Protein AF-A0A7K4FWN2-F1 (afdb_monomer)

Secondary structure (DSSP, 8-state):
-EEEETTEEEEEEEEEEETTEEEEEEEPPPTTT-BTBTT-HHHHHHHTTT------SEEEEETTEEEEEETTEEEE--HHHHHHHHHHIIIIIIS---TT--THHHHHHHHHHHHHHHTSPPPHHHHHH-

Mean predicted aligned error: 6.3 Å

Foldseek 3Di:
DWDDDPPDTWDFPDWDDDPNAIATETEDDALDPDDPPVVRPVNCLVQVQPAQDDQQWAFDDDPNDTFTDDDRYTYDYDPVVVLLVVLSCCVCPVVPDDPRDGSNVVLVVVQVVVCVVVVHHDDPVRSSVD

Radius of gyration: 15.83 Å; Cα contacts (8 Å, |Δi|>4): 165; chains: 1; bounding box: 44×30×41 Å

Solvent-accessible surface area (backbone atoms only — not comparable to full-atom values): 7746 Å² total; per-residue (Å²): 98,77,46,76,58,90,95,40,79,29,41,48,79,48,75,48,74,56,96,92,38,73,28,37,31,24,54,45,75,49,43,85,79,34,94,82,52,92,76,12,52,73,57,42,66,78,29,27,90,74,37,64,77,77,80,82,57,49,71,42,79,54,97,88,40,74,40,50,27,50,96,53,34,34,57,44,59,51,72,67,52,47,50,52,53,50,47,48,39,48,50,49,64,69,64,54,58,63,91,85,59,32,45,42,57,55,52,51,52,52,52,53,49,50,24,59,77,68,74,44,84,71,55,73,69,56,64,71,71,109

pLDDT: mean 83.54, std 10.12, range [48.47, 94.88]

Sequence (130 aa):
MKEKVGNLELEIEAIIEIDGKEYKVVSVPGADDFKGFPPSWDFVKSKMLSWRPFFRGKMIDFNGQLIPALDDFLFNMDEEMYNLILDIYYTFKVNKPNIETNISVVITDQINEMERKMGRVFNEEEKTSY

Structure (mmCIF, N/CA/C/O backbone):
data_AF-A0A7K4FWN2-F1
#
_entry.id   AF-A0A7K4FWN2-F1
#
loop_
_atom_site.group_PDB
_atom_site.id
_atom_site.type_symbol
_atom_site.label_atom_id
_atom_site.label_alt_id
_atom_site.label_comp_id
_atom_site.label_asym_id
_atom_site.label_entity_id
_atom_site.label_seq_id
_atom_site.pdbx_PDB_ins_code
_atom_site.Cartn_x
_atom_site.Cartn_y
_atom_site.Cartn_z
_atom_site.occupancy
_atom_site.B_iso_or_equiv
_atom_site.auth_seq_id
_atom_site.auth_comp_id
_atom_site.auth_asym_id
_atom_site.auth_atom_id
_atom_site.pdbx_PDB_model_num
ATOM 1 N N . MET A 1 1 ? 0.682 9.472 22.067 1.00 81.94 1 MET A N 1
ATOM 2 C CA . MET A 1 1 ? 0.246 8.249 22.809 1.00 81.94 1 MET A CA 1
ATOM 3 C C . MET A 1 1 ? 0.622 7.058 21.943 1.00 81.94 1 MET A C 1
ATOM 5 O O . MET A 1 1 ? 0.412 7.177 20.749 1.00 81.94 1 MET A O 1
ATOM 9 N N . LYS A 1 2 ? 1.211 5.968 22.457 1.00 83.62 2 LYS A N 1
ATOM 10 C CA . LYS A 1 2 ? 1.631 4.832 21.609 1.00 83.62 2 LYS A CA 1
ATOM 11 C C . LYS A 1 2 ? 0.737 3.612 21.812 1.00 83.62 2 LYS A C 1
ATOM 13 O O . LYS A 1 2 ? 0.392 3.308 22.951 1.00 83.62 2 LYS A O 1
ATOM 18 N N . GLU A 1 3 ? 0.393 2.922 20.730 1.00 84.06 3 GLU A N 1
ATOM 19 C CA . GLU A 1 3 ? -0.385 1.681 20.754 1.00 84.06 3 GLU A CA 1
ATOM 20 C C . GLU A 1 3 ? 0.248 0.584 19.905 1.00 84.06 3 GLU A C 1
ATOM 22 O O . GLU A 1 3 ? 0.953 0.838 18.927 1.00 84.06 3 GLU A O 1
ATOM 27 N N . LYS A 1 4 ? -0.012 -0.664 20.303 1.00 83.56 4 LYS A N 1
ATOM 28 C CA . LYS A 1 4 ? 0.524 -1.832 19.618 1.00 83.56 4 LYS A CA 1
ATOM 29 C C . LYS A 1 4 ? -0.370 -2.220 18.441 1.00 83.56 4 LYS A C 1
ATOM 31 O O . LYS A 1 4 ? -1.480 -2.704 18.648 1.00 83.56 4 LYS A O 1
ATOM 36 N N . VAL A 1 5 ? 0.144 -2.085 17.222 1.00 78.75 5 VAL A N 1
ATOM 37 C CA . VAL A 1 5 ? -0.521 -2.505 15.981 1.00 78.75 5 VAL A CA 1
ATOM 38 C C . VAL A 1 5 ? 0.240 -3.692 15.393 1.00 78.75 5 VAL A C 1
ATOM 40 O O . VAL A 1 5 ? 1.320 -3.557 14.816 1.00 78.75 5 VAL A O 1
ATOM 43 N N . GLY A 1 6 ? -0.296 -4.900 15.588 1.00 76.06 6 GLY A N 1
ATOM 44 C CA . GLY A 1 6 ? 0.400 -6.138 15.235 1.00 76.06 6 GLY A CA 1
ATOM 45 C C . GLY A 1 6 ? 1.698 -6.307 16.034 1.00 76.06 6 GLY A C 1
ATOM 46 O O . GLY A 1 6 ? 1.660 -6.522 17.245 1.00 76.06 6 GLY A O 1
ATOM 47 N N . ASN A 1 7 ? 2.842 -6.213 15.350 1.00 73.19 7 ASN A N 1
ATOM 48 C CA . ASN A 1 7 ? 4.176 -6.300 15.959 1.00 73.19 7 ASN A CA 1
ATOM 49 C C . ASN A 1 7 ? 4.830 -4.930 16.203 1.00 73.19 7 ASN A C 1
ATOM 51 O O . ASN A 1 7 ? 5.975 -4.888 16.646 1.00 73.19 7 ASN A O 1
ATO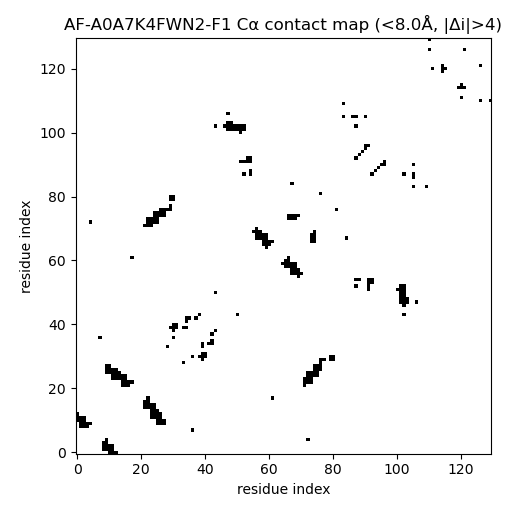M 55 N N . LEU A 1 8 ? 4.132 -3.832 15.913 1.00 74.88 8 LEU A N 1
ATOM 56 C CA . LEU A 1 8 ? 4.675 -2.478 16.002 1.00 74.88 8 LEU A CA 1
ATOM 57 C C . LEU A 1 8 ? 4.097 -1.722 17.186 1.00 74.88 8 LEU A C 1
ATOM 59 O O . LEU A 1 8 ? 2.936 -1.922 17.528 1.00 74.88 8 LEU A O 1
ATOM 63 N N . GLU A 1 9 ? 4.877 -0.799 17.739 1.00 84.88 9 GLU A N 1
ATOM 64 C CA . GLU A 1 9 ? 4.377 0.273 18.600 1.00 84.88 9 GLU A CA 1
ATOM 65 C C . GLU A 1 9 ? 4.339 1.570 17.794 1.00 84.88 9 GLU A C 1
ATOM 67 O O . GLU A 1 9 ? 5.387 2.117 17.449 1.00 84.88 9 GLU A O 1
ATOM 72 N N . LEU A 1 10 ? 3.135 2.048 17.486 1.00 87.38 10 LEU A N 1
ATOM 73 C CA . LEU A 1 10 ? 2.916 3.230 16.657 1.00 87.38 10 LEU A CA 1
ATOM 74 C C . LEU A 1 10 ? 2.349 4.377 17.484 1.00 87.38 10 LEU A C 1
ATOM 76 O O . LEU A 1 10 ? 1.611 4.164 18.448 1.00 87.38 10 LEU A O 1
ATOM 80 N N . GLU A 1 11 ? 2.698 5.600 17.106 1.00 89.44 11 GLU A N 1
ATOM 81 C CA . GLU A 1 11 ? 2.162 6.799 17.736 1.00 89.44 11 GLU A CA 1
ATOM 82 C C . GLU A 1 11 ? 0.795 7.154 17.153 1.00 89.44 11 GLU A C 1
ATOM 84 O O . GLU A 1 11 ? 0.640 7.268 15.943 1.00 89.44 11 GLU A O 1
ATOM 89 N N . ILE A 1 12 ? -0.191 7.329 18.034 1.00 92.44 12 ILE A N 1
ATOM 90 C CA . ILE A 1 12 ? -1.505 7.872 17.705 1.00 92.44 12 ILE A CA 1
ATOM 91 C C . ILE A 1 12 ? -1.372 9.382 17.574 1.00 92.44 12 ILE A C 1
ATOM 93 O O . ILE A 1 12 ? -1.049 10.068 18.550 1.00 92.44 12 ILE A O 1
ATOM 97 N N . GLU A 1 13 ? -1.679 9.872 16.383 1.00 93.19 13 GLU A N 1
ATOM 98 C CA . GLU A 1 13 ? -1.673 11.292 16.041 1.00 93.19 13 GLU A CA 1
ATOM 99 C C . GLU A 1 13 ? -3.063 11.912 16.204 1.00 93.19 13 GLU A C 1
ATOM 101 O O . GLU A 1 13 ? -3.187 13.057 16.636 1.00 93.19 13 GLU A O 1
ATOM 106 N N . ALA A 1 14 ? -4.119 11.154 15.895 1.00 93.00 14 ALA A N 1
ATOM 107 C CA . ALA A 1 14 ? -5.498 11.621 15.980 1.00 93.00 14 ALA A CA 1
ATOM 108 C C . ALA A 1 14 ? -6.493 10.464 16.155 1.00 93.00 14 ALA A C 1
ATOM 110 O O . ALA A 1 14 ? -6.168 9.296 15.945 1.00 93.00 14 ALA A O 1
ATOM 111 N N . ILE A 1 15 ? -7.732 10.807 16.507 1.00 94.31 15 ILE A N 1
ATOM 112 C CA . ILE A 1 15 ? -8.890 9.910 16.448 1.00 94.31 15 ILE A CA 1
ATOM 113 C C . ILE A 1 15 ? -9.914 10.579 15.541 1.00 94.31 15 ILE A C 1
ATOM 115 O O . ILE A 1 15 ? -10.233 11.752 15.744 1.00 94.31 15 ILE A O 1
ATOM 119 N N . ILE A 1 16 ? -10.392 9.858 14.531 1.00 93.50 16 ILE A N 1
ATOM 120 C CA . ILE A 1 16 ? -11.372 10.363 13.568 1.00 93.50 16 ILE A CA 1
ATOM 121 C C . ILE A 1 16 ? -12.547 9.399 13.443 1.00 93.50 16 ILE A C 1
ATOM 123 O O . ILE A 1 16 ? -12.379 8.190 13.571 1.00 93.50 16 ILE A O 1
ATOM 127 N N . GLU A 1 17 ? -13.735 9.929 13.176 1.00 92.50 17 GLU A N 1
ATOM 128 C CA . GLU A 1 17 ? -14.932 9.128 12.926 1.00 92.50 17 GLU A CA 1
ATOM 129 C C . GLU A 1 17 ? -15.193 9.045 11.419 1.00 92.50 17 GLU A C 1
ATOM 131 O O . GLU A 1 17 ? -15.257 10.068 10.735 1.00 92.50 17 GLU A O 1
ATOM 136 N N . ILE A 1 18 ? -15.340 7.824 10.901 1.00 90.31 18 ILE A N 1
ATOM 137 C CA . ILE A 1 18 ? -15.721 7.549 9.511 1.00 90.31 18 ILE A CA 1
ATOM 138 C C . ILE A 1 18 ? -16.899 6.575 9.542 1.00 90.31 18 ILE A C 1
ATOM 140 O O . ILE A 1 18 ? -16.788 5.490 10.116 1.00 90.31 18 ILE A O 1
ATOM 144 N N . ASP A 1 19 ? -18.025 6.964 8.942 1.00 87.94 19 ASP A N 1
ATOM 145 C CA . ASP A 1 19 ? -19.264 6.172 8.876 1.00 87.94 19 ASP A CA 1
ATOM 146 C C . ASP A 1 19 ? -19.760 5.662 10.245 1.00 87.94 19 ASP A C 1
ATOM 148 O O . ASP A 1 19 ? -20.187 4.514 10.386 1.00 87.94 19 ASP A O 1
ATOM 152 N N . GLY A 1 20 ? -19.682 6.501 11.285 1.00 89.50 20 GLY A N 1
ATOM 153 C CA . GLY A 1 20 ? -20.117 6.144 12.642 1.00 89.50 20 GLY A CA 1
ATOM 154 C C . GLY A 1 20 ? -19.168 5.201 13.387 1.00 89.50 20 GLY A C 1
ATOM 155 O O . GLY A 1 20 ? -19.528 4.679 14.444 1.00 89.50 20 GLY A O 1
ATOM 156 N N . LYS A 1 21 ? -17.970 4.951 12.846 1.00 92.50 21 LYS A N 1
ATOM 157 C CA . LYS A 1 21 ? -16.918 4.162 13.487 1.00 92.50 21 LYS A CA 1
ATOM 158 C C . LYS A 1 21 ? -15.694 5.030 13.769 1.00 92.50 21 LYS A C 1
ATOM 160 O O . LYS A 1 21 ? -15.177 5.69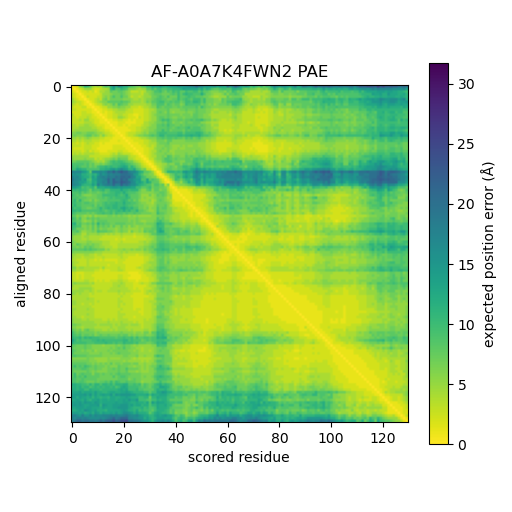5 12.875 1.00 92.50 21 LYS A O 1
ATOM 165 N N . GLU A 1 22 ? -15.207 4.973 15.003 1.00 94.38 22 GLU A N 1
ATOM 166 C CA . GLU A 1 22 ? -13.963 5.628 15.400 1.00 94.38 22 GLU A CA 1
ATOM 167 C C . GLU A 1 22 ? -12.742 4.860 14.881 1.00 94.38 22 GLU A C 1
ATOM 169 O O . GLU A 1 22 ? -12.664 3.631 14.972 1.00 94.38 22 GLU A O 1
ATOM 174 N N . TYR A 1 23 ? -11.773 5.609 14.368 1.00 94.69 23 TYR A N 1
ATOM 175 C CA . TYR A 1 23 ? -10.477 5.123 13.928 1.00 94.69 23 TYR A CA 1
ATOM 176 C C . TYR A 1 23 ? -9.360 5.930 14.577 1.00 94.69 2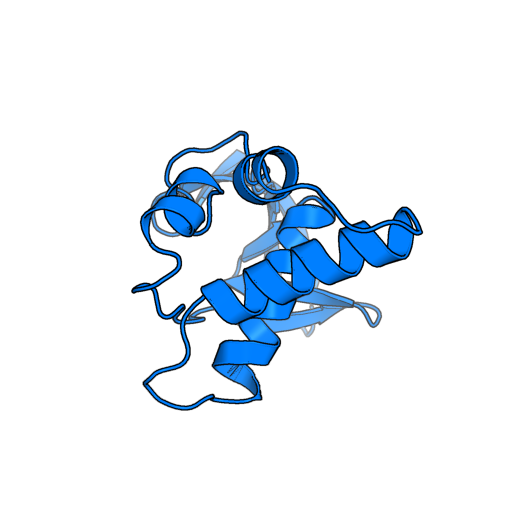3 TYR A C 1
ATOM 178 O O . TYR A 1 23 ? -9.417 7.158 14.654 1.00 94.69 23 TYR A O 1
ATOM 186 N N . LYS A 1 24 ? -8.301 5.239 14.992 1.00 94.88 24 LYS A N 1
ATOM 187 C CA . LYS A 1 24 ? -7.070 5.857 15.485 1.00 94.88 24 LYS A CA 1
ATOM 188 C C . LYS A 1 24 ? -6.114 6.047 14.317 1.00 94.88 24 LYS A C 1
ATOM 190 O O . LYS A 1 24 ? -5.690 5.071 13.699 1.00 94.88 24 LYS A O 1
ATOM 195 N N . VAL A 1 25 ? -5.774 7.293 14.017 1.00 93.31 25 VAL A N 1
ATOM 196 C CA . VAL A 1 25 ? -4.755 7.625 13.021 1.00 93.31 25 VAL A CA 1
ATOM 197 C C . VAL A 1 25 ? -3.395 7.419 13.663 1.00 93.31 25 VAL A C 1
ATOM 199 O O . VAL A 1 25 ? -3.093 8.039 14.687 1.00 93.31 25 VAL A O 1
ATOM 202 N N . VAL A 1 26 ? -2.600 6.526 13.084 1.00 91.50 26 VAL A N 1
ATOM 203 C CA . VAL A 1 26 ? -1.268 6.187 13.577 1.00 91.50 26 VAL A CA 1
ATOM 204 C C . VAL A 1 26 ? -0.203 6.524 12.550 1.00 91.50 26 VAL A C 1
ATOM 206 O O . VAL A 1 26 ? -0.352 6.212 11.368 1.00 91.50 26 VAL A O 1
ATOM 209 N N . SER A 1 27 ? 0.877 7.132 13.031 1.00 88.00 27 SER A N 1
ATOM 210 C CA . SER A 1 27 ? 2.062 7.424 12.231 1.00 88.00 27 SER A CA 1
ATOM 211 C C . SER A 1 27 ? 2.812 6.130 11.956 1.00 88.00 27 SER A C 1
ATOM 213 O O . SER A 1 27 ? 3.258 5.452 12.890 1.00 88.00 27 SER A O 1
ATOM 215 N N . VAL A 1 28 ? 2.924 5.765 10.684 1.00 83.12 28 VAL A N 1
ATOM 216 C CA . VAL A 1 28 ? 3.721 4.633 10.226 1.00 83.12 28 VAL A CA 1
ATOM 217 C C . VAL A 1 28 ? 5.068 5.174 9.747 1.00 83.12 28 VAL A C 1
ATOM 219 O O . VAL A 1 28 ? 5.090 6.060 8.895 1.00 83.12 28 VAL A O 1
ATOM 222 N N . PRO A 1 29 ? 6.190 4.660 10.276 1.00 75.19 29 PRO A N 1
ATOM 223 C CA . PRO A 1 29 ? 7.512 5.039 9.795 1.00 75.19 29 PRO A CA 1
ATOM 224 C C . PRO A 1 29 ? 7.687 4.737 8.301 1.00 75.19 29 PRO A C 1
ATOM 226 O O . PRO A 1 29 ? 7.110 3.771 7.790 1.00 75.19 29 PRO A O 1
ATOM 229 N N . GLY A 1 30 ? 8.536 5.517 7.632 1.00 70.00 30 GLY A N 1
ATOM 230 C CA . GLY A 1 30 ? 8.907 5.275 6.240 1.00 70.00 30 GLY A CA 1
ATOM 231 C C . GLY A 1 30 ? 9.605 3.926 6.038 1.00 70.00 30 GLY A C 1
ATOM 232 O O . GLY A 1 30 ? 10.072 3.282 6.98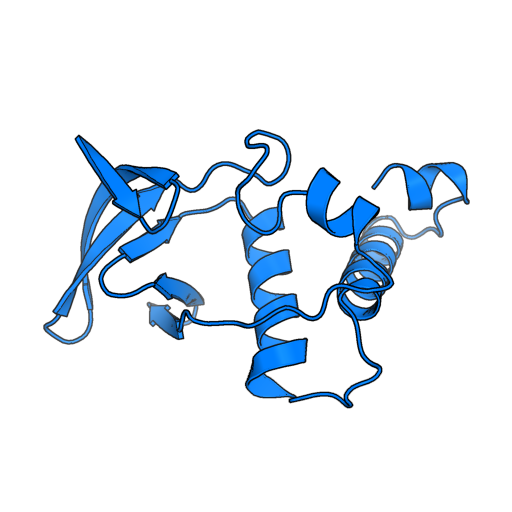7 1.00 70.00 30 G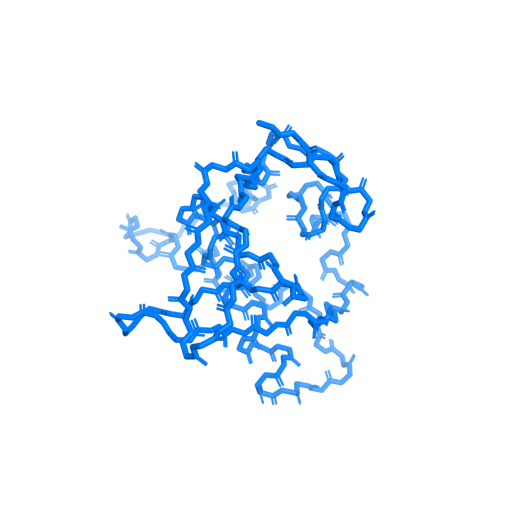LY A O 1
ATOM 233 N N . ALA A 1 31 ? 9.689 3.490 4.780 1.00 64.94 31 ALA A N 1
ATOM 234 C CA . ALA A 1 31 ? 10.250 2.184 4.410 1.00 64.94 31 ALA A CA 1
ATOM 235 C C . ALA A 1 31 ? 11.727 2.016 4.815 1.00 64.94 31 ALA A C 1
ATOM 237 O O . ALA A 1 31 ? 12.167 0.885 5.058 1.00 64.94 31 ALA A O 1
ATOM 238 N N . ASP A 1 32 ? 12.452 3.132 4.917 1.00 64.12 32 ASP A N 1
ATOM 239 C CA . ASP A 1 32 ? 13.873 3.201 5.266 1.00 64.12 32 ASP A CA 1
ATOM 240 C C . ASP A 1 32 ? 14.127 3.247 6.782 1.00 64.12 32 ASP A C 1
ATOM 242 O O . ASP A 1 32 ? 15.144 2.743 7.266 1.00 64.12 32 ASP A O 1
ATOM 246 N N . ASP A 1 33 ? 13.192 3.809 7.553 1.00 58.06 33 ASP A N 1
ATOM 247 C CA . ASP A 1 33 ? 13.401 4.131 8.969 1.00 58.06 33 ASP A CA 1
ATOM 248 C C . ASP A 1 33 ? 13.130 2.954 9.916 1.00 58.06 33 ASP A C 1
ATOM 250 O O . ASP A 1 33 ? 13.564 2.963 11.072 1.00 58.06 33 ASP A O 1
ATOM 254 N N . PHE A 1 34 ? 12.421 1.916 9.460 1.00 52.59 34 PHE A N 1
ATOM 255 C CA . PHE A 1 34 ? 11.994 0.814 10.327 1.00 52.59 34 PHE A CA 1
ATOM 256 C C . PHE A 1 34 ? 12.248 -0.569 9.727 1.00 52.59 34 PHE A C 1
ATOM 258 O O . PHE A 1 34 ? 11.478 -1.109 8.930 1.00 52.59 34 PHE A O 1
ATOM 265 N N . LYS A 1 35 ? 13.302 -1.224 10.222 1.00 49.12 35 LYS A N 1
ATOM 266 C CA . LYS A 1 35 ? 13.565 -2.644 9.958 1.00 49.12 35 LYS A CA 1
ATOM 267 C C . LYS A 1 35 ? 12.542 -3.505 10.700 1.00 49.12 35 LYS A C 1
ATOM 269 O O . LYS A 1 35 ? 12.567 -3.582 11.925 1.00 49.12 35 LYS A O 1
ATOM 274 N N . GLY A 1 36 ? 11.662 -4.181 9.961 1.00 48.47 36 GLY A N 1
ATOM 275 C CA . GLY A 1 36 ? 10.694 -5.134 10.522 1.00 48.47 36 GLY A CA 1
ATOM 276 C C . GLY A 1 36 ? 9.223 -4.734 10.400 1.00 48.47 36 GLY A C 1
ATOM 277 O O . GLY A 1 36 ? 8.361 -5.531 10.777 1.00 48.47 36 GLY A O 1
ATOM 278 N N . PHE A 1 37 ? 8.913 -3.566 9.829 1.00 52.62 37 PHE A N 1
ATOM 279 C CA . PHE A 1 37 ? 7.586 -3.340 9.260 1.00 52.62 37 PHE A CA 1
ATOM 280 C C . PHE A 1 37 ? 7.497 -4.095 7.931 1.00 52.62 37 PHE A C 1
ATOM 282 O O . PHE A 1 37 ? 8.413 -3.977 7.127 1.00 52.62 37 PHE A O 1
ATOM 289 N N . PRO A 1 38 ? 6.477 -4.918 7.666 1.00 56.88 38 PRO A N 1
ATOM 290 C CA . PRO A 1 38 ? 6.251 -5.425 6.326 1.00 56.88 38 PRO A CA 1
ATOM 291 C C . PRO A 1 38 ? 5.475 -4.377 5.507 1.00 56.88 38 PRO A C 1
ATOM 293 O O . PRO A 1 38 ? 4.344 -4.073 5.893 1.00 56.88 38 PRO A O 1
ATOM 296 N N . PRO A 1 39 ? 6.007 -3.892 4.369 1.00 61.38 39 PRO A N 1
ATOM 297 C CA . PRO A 1 39 ? 7.319 -4.171 3.778 1.00 61.38 39 PRO A CA 1
ATOM 298 C C . PRO A 1 39 ? 8.331 -3.024 3.950 1.00 61.38 3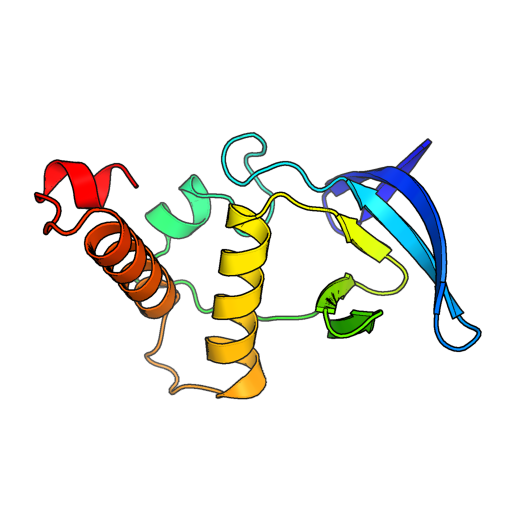9 PRO A C 1
ATOM 300 O O . PRO A 1 39 ? 8.226 -2.002 3.287 1.00 61.38 39 PRO A O 1
ATOM 303 N N . SER A 1 40 ? 9.369 -3.221 4.760 1.00 67.25 40 SER A N 1
ATOM 304 C CA . SER A 1 40 ? 10.578 -2.398 4.727 1.00 67.25 40 SER A CA 1
ATOM 305 C C . SER A 1 40 ? 11.381 -2.745 3.477 1.00 67.25 40 SER A C 1
ATOM 307 O O . SER A 1 40 ? 11.330 -3.896 3.018 1.00 67.25 40 SER A O 1
ATOM 309 N N . TRP A 1 41 ? 12.179 -1.809 2.954 1.00 70.38 41 TRP A N 1
ATOM 310 C CA . TRP A 1 41 ? 12.881 -2.046 1.687 1.00 70.38 41 TRP A CA 1
ATOM 311 C C . TRP A 1 41 ? 13.815 -3.261 1.744 1.00 70.38 41 TRP A C 1
ATOM 313 O O . TRP A 1 41 ? 13.762 -4.136 0.879 1.00 70.38 41 TRP A O 1
ATOM 323 N N . ASP A 1 42 ? 14.585 -3.391 2.827 1.00 70.31 42 ASP A N 1
ATOM 324 C CA . ASP A 1 42 ? 15.458 -4.547 3.087 1.00 70.31 42 ASP A CA 1
ATOM 325 C C . ASP A 1 42 ? 14.707 -5.892 2.984 1.00 70.31 42 ASP A C 1
ATOM 327 O O . ASP A 1 42 ? 15.205 -6.881 2.426 1.00 70.31 42 ASP A O 1
ATOM 331 N N . PHE A 1 43 ? 13.486 -5.950 3.524 1.00 74.94 43 PHE A N 1
ATOM 332 C CA . PHE A 1 43 ? 12.678 -7.163 3.496 1.00 74.94 43 PHE A CA 1
ATOM 333 C C . PHE A 1 43 ? 12.201 -7.462 2.077 1.00 74.94 43 PHE A C 1
ATOM 335 O O . PHE A 1 43 ? 12.309 -8.605 1.628 1.00 74.94 43 PHE A O 1
ATOM 342 N N . VAL A 1 44 ? 11.720 -6.448 1.355 1.00 73.88 44 VAL A N 1
ATOM 343 C CA . VAL A 1 44 ? 11.277 -6.650 -0.023 1.00 73.88 44 VAL A CA 1
ATOM 344 C C . VAL A 1 44 ? 12.433 -7.096 -0.899 1.00 73.88 44 VAL A C 1
ATOM 346 O O . VAL A 1 44 ? 12.304 -8.138 -1.538 1.00 73.88 44 VAL A O 1
ATOM 349 N N . LYS A 1 45 ? 13.570 -6.390 -0.871 1.00 74.94 45 LYS A N 1
ATOM 350 C CA . LYS A 1 45 ? 14.774 -6.713 -1.656 1.00 74.94 45 LYS A CA 1
ATOM 351 C C . LYS A 1 45 ? 15.225 -8.149 -1.423 1.0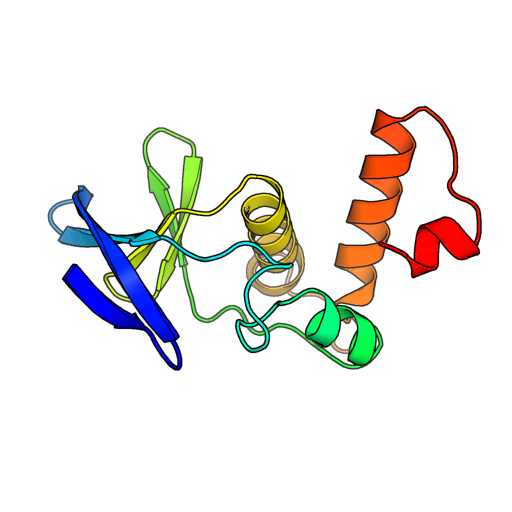0 74.94 45 LYS A C 1
ATOM 353 O O . LYS A 1 45 ? 15.366 -8.925 -2.366 1.00 74.94 45 LYS A O 1
ATOM 358 N N . SER A 1 46 ? 15.350 -8.552 -0.158 1.00 78.88 46 SER A N 1
ATOM 359 C CA . SER A 1 46 ? 15.774 -9.916 0.195 1.00 78.88 46 SER A CA 1
ATOM 360 C C . SER A 1 46 ? 14.765 -11.007 -0.185 1.00 78.88 46 SER A C 1
ATOM 362 O O . SER A 1 46 ? 15.113 -12.192 -0.188 1.00 78.88 46 SER A O 1
ATOM 364 N N . LYS A 1 47 ? 13.518 -10.642 -0.510 1.00 81.94 47 LYS A N 1
ATOM 365 C CA . LYS A 1 47 ? 12.445 -11.584 -0.836 1.00 81.94 47 LYS A CA 1
ATOM 366 C C . LYS A 1 47 ? 11.769 -11.337 -2.183 1.00 81.94 47 LYS A C 1
ATOM 368 O O . LYS A 1 47 ? 10.766 -11.997 -2.453 1.00 81.94 47 LYS A O 1
ATOM 373 N N . MET A 1 48 ? 12.326 -10.499 -3.059 1.00 82.69 48 MET A N 1
ATOM 374 C CA . MET A 1 48 ? 11.683 -10.074 -4.312 1.00 82.69 48 MET A CA 1
ATOM 375 C C . MET A 1 48 ? 11.113 -11.229 -5.141 1.00 82.69 48 MET A C 1
ATOM 377 O O . MET A 1 48 ? 9.992 -11.160 -5.639 1.00 82.69 48 MET A O 1
ATOM 381 N N . LEU A 1 49 ? 11.877 -12.317 -5.244 1.00 86.06 49 LEU A N 1
ATOM 382 C CA . LEU A 1 49 ? 11.552 -13.474 -6.079 1.00 86.06 49 LEU A CA 1
ATOM 383 C C . LEU A 1 49 ? 10.788 -14.584 -5.349 1.00 86.06 49 LEU A C 1
ATOM 385 O O . LEU A 1 49 ? 10.573 -15.642 -5.928 1.00 86.06 49 LEU A O 1
ATOM 389 N N . SER A 1 50 ? 10.408 -14.390 -4.085 1.00 85.50 50 SER A N 1
ATOM 390 C CA . SER A 1 50 ? 9.774 -15.446 -3.274 1.00 85.50 50 SER A CA 1
ATOM 391 C C . SER A 1 50 ? 8.621 -14.965 -2.402 1.00 85.50 50 SER A C 1
ATOM 393 O O . SER A 1 50 ? 7.799 -15.772 -1.969 1.00 85.50 50 SER A O 1
ATOM 395 N N . TRP A 1 51 ? 8.548 -13.666 -2.115 1.00 86.94 51 TRP A N 1
ATOM 396 C CA . TRP A 1 51 ? 7.490 -13.125 -1.289 1.00 86.94 51 TRP A CA 1
ATOM 397 C C . TRP A 1 51 ? 6.258 -12.807 -2.117 1.00 86.94 51 TRP A C 1
ATOM 399 O O . TRP A 1 51 ? 6.296 -12.039 -3.080 1.00 86.94 51 TRP A O 1
ATOM 409 N N . ARG A 1 52 ? 5.148 -13.387 -1.667 1.00 86.50 52 ARG A N 1
ATOM 410 C CA . ARG A 1 52 ? 3.805 -13.106 -2.143 1.00 86.50 52 ARG A CA 1
ATOM 411 C C . ARG A 1 52 ? 3.042 -12.386 -1.029 1.00 86.50 52 ARG A C 1
ATOM 413 O O . ARG A 1 52 ? 2.643 -13.037 -0.059 1.00 86.50 52 ARG A O 1
ATOM 420 N N . PRO A 1 53 ? 2.873 -11.058 -1.123 1.00 83.56 53 PRO A N 1
ATOM 421 C CA . PRO A 1 53 ? 2.168 -10.287 -0.114 1.00 83.56 53 PRO A CA 1
ATOM 422 C C . PRO A 1 53 ? 0.749 -10.805 0.119 1.00 83.56 53 PRO A C 1
ATOM 424 O O . PRO A 1 53 ? -0.003 -11.079 -0.818 1.00 83.56 53 PRO A O 1
ATOM 427 N N . PHE A 1 54 ? 0.366 -10.888 1.392 1.00 80.75 54 PHE A N 1
ATOM 428 C CA . PHE A 1 54 ? -1.016 -11.102 1.798 1.00 80.75 54 PHE A CA 1
ATOM 429 C C . PHE A 1 54 ? -1.546 -9.834 2.462 1.00 80.75 54 PHE A C 1
ATOM 431 O O . PHE A 1 54 ? -1.107 -9.452 3.546 1.00 80.75 54 PHE A O 1
ATOM 438 N N . PHE A 1 55 ? -2.516 -9.190 1.814 1.00 80.88 55 PHE A N 1
ATOM 439 C CA . PHE A 1 55 ? -3.121 -7.968 2.326 1.00 80.88 55 PHE A CA 1
ATOM 440 C C . PHE A 1 55 ? -4.271 -8.297 3.291 1.00 80.88 55 PHE A C 1
ATOM 442 O O . PHE A 1 55 ? -5.391 -8.632 2.870 1.00 80.88 55 PHE A O 1
ATOM 449 N N . ARG A 1 56 ? -3.972 -8.230 4.596 1.00 79.94 56 ARG A N 1
ATOM 450 C CA . ARG A 1 56 ? -4.952 -8.426 5.679 1.00 79.94 56 ARG A CA 1
ATOM 451 C C . ARG A 1 56 ? -5.812 -7.185 5.931 1.00 79.94 56 ARG A C 1
ATOM 453 O O . ARG A 1 56 ? -6.965 -7.340 6.318 1.00 79.94 56 ARG A O 1
ATOM 460 N N . GLY A 1 57 ? -5.252 -5.995 5.724 1.00 82.56 57 GLY A N 1
ATOM 461 C CA . GLY A 1 57 ? -5.957 -4.732 5.917 1.00 82.56 57 GLY A CA 1
ATOM 462 C C . GLY A 1 57 ? -7.088 -4.508 4.911 1.00 82.56 57 GLY A C 1
ATOM 463 O O . GLY A 1 57 ? -7.368 -5.336 4.036 1.00 82.56 57 GLY A O 1
ATOM 464 N N . LYS A 1 58 ? -7.718 -3.346 5.020 1.00 89.19 58 LYS A N 1
ATOM 465 C CA . LYS A 1 58 ? -8.676 -2.818 4.046 1.00 89.19 58 LYS A CA 1
ATOM 466 C C . LYS A 1 58 ? -8.247 -1.417 3.624 1.00 89.19 58 LYS A C 1
ATOM 468 O O . LYS A 1 58 ? -7.519 -0.757 4.352 1.00 89.19 58 LYS A O 1
ATOM 473 N N . MET A 1 59 ? -8.708 -0.985 2.461 1.00 91.88 59 MET A N 1
ATOM 474 C CA . MET A 1 59 ? -8.608 0.409 2.045 1.00 91.88 59 MET A CA 1
ATOM 475 C C . MET A 1 59 ? -9.934 1.088 2.385 1.00 91.88 59 MET A C 1
ATOM 477 O O . MET A 1 59 ? -10.987 0.579 1.995 1.00 91.88 59 MET A O 1
ATOM 481 N N . ILE A 1 60 ? -9.894 2.167 3.159 1.00 92.50 60 ILE A N 1
ATOM 482 C CA . ILE A 1 60 ? -11.065 2.981 3.500 1.00 92.50 60 ILE A CA 1
ATOM 483 C C . ILE A 1 60 ? -11.079 4.185 2.569 1.00 92.50 60 ILE A C 1
ATOM 485 O O . ILE A 1 60 ? -10.086 4.894 2.500 1.00 92.50 60 ILE A O 1
ATOM 489 N N . ASP A 1 61 ? -12.181 4.422 1.865 1.00 90.31 61 ASP A N 1
ATOM 490 C CA . ASP A 1 61 ? -12.349 5.674 1.126 1.00 90.31 61 ASP A CA 1
ATOM 491 C C . ASP A 1 61 ? -12.647 6.804 2.115 1.00 90.31 61 ASP A C 1
ATOM 493 O O . ASP A 1 61 ? -13.618 6.745 2.872 1.00 90.31 61 ASP A O 1
ATOM 497 N N . PHE A 1 62 ? -11.786 7.813 2.131 1.00 86.69 62 PHE A N 1
ATOM 498 C CA . PHE A 1 62 ? -11.961 9.023 2.910 1.00 86.69 62 PHE A CA 1
ATOM 499 C C . PHE A 1 62 ? -11.646 10.226 2.024 1.00 86.69 62 PHE A C 1
ATOM 501 O O . PHE A 1 62 ? -10.513 10.413 1.583 1.00 86.69 62 PHE A O 1
ATOM 508 N N . ASN A 1 63 ? -12.661 11.048 1.752 1.00 86.50 63 ASN A N 1
ATOM 509 C CA . ASN A 1 63 ? -12.565 12.213 0.865 1.00 86.50 63 ASN A CA 1
ATOM 510 C C . ASN A 1 63 ? -12.014 11.893 -0.543 1.00 86.50 63 ASN A C 1
ATOM 512 O O . ASN A 1 63 ? -11.322 12.720 -1.135 1.00 86.50 63 ASN A O 1
ATOM 516 N N . GLY A 1 64 ? -12.322 10.712 -1.094 1.00 84.81 64 GLY A N 1
ATOM 517 C CA . GLY A 1 64 ? -11.863 10.290 -2.422 1.00 84.81 64 GLY A CA 1
ATOM 518 C C . GLY A 1 64 ? -10.433 9.748 -2.446 1.00 84.81 64 GLY A C 1
ATOM 519 O O . GLY A 1 64 ? -9.907 9.465 -3.523 1.00 84.81 64 GLY A O 1
ATOM 520 N N . GLN A 1 65 ? -9.802 9.593 -1.280 1.00 88.56 65 GLN A N 1
ATOM 521 C CA . GLN A 1 65 ? -8.513 8.933 -1.120 1.00 88.56 65 GLN A CA 1
ATOM 522 C C . GLN A 1 65 ? -8.702 7.601 -0.394 1.00 88.56 65 GLN A C 1
ATOM 524 O O . GLN A 1 65 ? -9.378 7.518 0.627 1.00 88.56 65 GLN A O 1
ATOM 529 N N . LEU A 1 66 ? -8.069 6.546 -0.907 1.00 92.31 66 LEU A N 1
ATOM 530 C CA . LEU A 1 66 ? -8.044 5.245 -0.249 1.00 92.31 66 LEU A CA 1
ATOM 531 C C . LEU A 1 66 ? -6.992 5.254 0.855 1.00 92.31 66 LEU A C 1
ATOM 533 O O . LEU A 1 66 ? -5.812 5.290 0.556 1.00 92.31 66 LEU A O 1
ATOM 537 N N . ILE A 1 67 ? -7.390 5.179 2.118 1.00 91.94 67 ILE A N 1
ATOM 538 C CA . ILE A 1 67 ? -6.471 5.128 3.256 1.00 91.94 67 ILE A CA 1
ATOM 539 C C . ILE A 1 67 ? -6.306 3.674 3.722 1.00 91.94 67 ILE A C 1
ATOM 541 O O . ILE A 1 67 ? -7.307 3.011 4.027 1.00 91.94 67 ILE A O 1
ATOM 545 N N . PRO A 1 68 ? -5.068 3.150 3.813 1.00 91.25 68 PRO A N 1
ATOM 546 C CA . PRO A 1 68 ? -4.819 1.828 4.368 1.00 91.25 68 PRO A CA 1
ATOM 547 C C . PRO A 1 68 ? -5.229 1.755 5.839 1.00 91.25 68 PRO A C 1
ATOM 549 O O . PRO A 1 68 ? -4.850 2.592 6.658 1.00 91.25 68 PRO A O 1
ATOM 552 N N . ALA A 1 69 ? -5.986 0.715 6.175 1.00 91.31 69 ALA A N 1
ATOM 553 C CA . ALA A 1 69 ? -6.496 0.486 7.513 1.00 91.31 69 ALA A CA 1
ATOM 554 C C . ALA A 1 69 ? -6.293 -0.963 7.957 1.00 91.31 69 ALA A C 1
ATOM 556 O O . ALA A 1 69 ? -6.504 -1.911 7.187 1.00 91.31 69 ALA A O 1
ATOM 557 N N . LEU A 1 70 ? -5.967 -1.145 9.232 1.00 88.50 70 LEU A N 1
ATOM 558 C CA . LEU A 1 70 ? -5.954 -2.443 9.895 1.00 88.50 70 LEU A CA 1
ATOM 559 C C . LEU A 1 70 ? -6.803 -2.354 11.160 1.00 88.50 70 LEU A C 1
ATOM 561 O O . LEU A 1 70 ? -6.495 -1.582 12.061 1.00 88.50 70 LEU A O 1
ATOM 565 N N . ASP A 1 71 ? -7.866 -3.153 11.217 1.00 88.56 71 ASP A N 1
ATOM 566 C CA . ASP A 1 71 ? -8.854 -3.131 12.298 1.00 88.56 71 ASP A CA 1
ATOM 567 C C . ASP A 1 71 ? -9.460 -1.723 12.502 1.00 88.56 71 ASP A C 1
ATOM 569 O O . ASP A 1 71 ? -10.247 -1.269 11.658 1.00 88.56 71 ASP A O 1
ATOM 573 N N . ASP A 1 72 ? -9.085 -1.045 13.589 1.00 91.19 72 ASP A N 1
ATOM 574 C CA . ASP A 1 72 ? -9.541 0.301 13.971 1.00 91.19 72 ASP A CA 1
ATOM 575 C C . ASP A 1 72 ? -8.432 1.357 13.808 1.00 91.19 72 ASP A C 1
ATOM 577 O O . ASP A 1 72 ? -8.551 2.480 14.296 1.00 91.19 72 ASP A O 1
ATOM 581 N N . PHE A 1 73 ? -7.344 1.010 13.118 1.00 91.94 73 PHE A N 1
ATOM 582 C CA . PHE A 1 73 ? -6.212 1.897 12.867 1.00 91.94 73 PHE A CA 1
ATOM 583 C C . PHE A 1 73 ? -6.176 2.346 11.411 1.00 91.94 73 PHE A C 1
ATOM 585 O O . PHE A 1 73 ? -6.271 1.522 10.499 1.00 91.94 73 PHE A O 1
ATOM 592 N N . LEU A 1 74 ? -5.994 3.648 11.211 1.00 92.81 74 LEU A N 1
ATOM 593 C CA . LEU A 1 74 ? -5.711 4.273 9.924 1.00 92.81 74 LEU A CA 1
ATOM 594 C C . LEU A 1 74 ? -4.234 4.618 9.860 1.00 92.81 74 LEU A C 1
ATOM 596 O O . LEU A 1 74 ? -3.700 5.229 10.784 1.00 92.81 74 LEU A O 1
ATOM 600 N N . PHE A 1 75 ? -3.577 4.227 8.779 1.00 91.00 75 PHE A N 1
ATOM 601 C CA . PHE A 1 75 ? -2.145 4.424 8.640 1.00 91.00 75 PHE A CA 1
ATOM 602 C C . PHE A 1 75 ? -1.857 5.744 7.936 1.00 91.00 75 PHE A C 1
ATOM 604 O O . PHE A 1 75 ? -2.163 5.901 6.755 1.00 91.00 75 PHE A O 1
ATOM 611 N N . ASN A 1 76 ? -1.255 6.672 8.676 1.00 90.06 76 ASN A N 1
ATOM 612 C CA . ASN A 1 76 ? -0.635 7.860 8.116 1.00 90.06 76 ASN A CA 1
ATOM 613 C C . ASN A 1 76 ? 0.807 7.510 7.738 1.00 90.06 76 ASN A C 1
ATOM 615 O O . ASN A 1 76 ? 1.569 7.047 8.584 1.00 90.06 76 ASN A O 1
ATOM 619 N N . MET A 1 77 ? 1.157 7.668 6.469 1.00 88.38 77 MET A N 1
ATOM 620 C CA . MET A 1 77 ? 2.449 7.267 5.916 1.00 88.38 77 MET A CA 1
ATOM 621 C C . MET A 1 77 ? 2.885 8.270 4.853 1.00 88.38 77 MET A C 1
ATOM 623 O O . MET A 1 77 ? 2.062 9.025 4.331 1.00 88.38 77 MET A O 1
ATOM 627 N N . ASP A 1 78 ? 4.175 8.275 4.534 1.00 86.06 78 ASP A N 1
ATOM 628 C CA . ASP A 1 78 ? 4.691 9.068 3.423 1.00 86.06 78 ASP A CA 1
ATOM 629 C C . ASP A 1 78 ? 4.156 8.584 2.060 1.00 86.06 78 ASP A C 1
ATOM 631 O O . ASP A 1 78 ? 3.533 7.527 1.927 1.00 86.06 78 ASP A O 1
ATOM 635 N N . GLU A 1 79 ? 4.378 9.401 1.030 1.00 85.06 79 GLU A N 1
ATOM 636 C CA . GLU A 1 79 ? 3.888 9.138 -0.325 1.00 85.06 79 GLU A CA 1
ATOM 637 C C . GLU A 1 79 ? 4.467 7.843 -0.922 1.00 85.06 79 GLU A C 1
ATOM 639 O O . GLU A 1 79 ? 3.768 7.123 -1.636 1.00 85.06 79 GLU A O 1
ATOM 644 N N . GLU A 1 80 ? 5.729 7.523 -0.630 1.00 80.06 80 GLU A N 1
ATOM 645 C CA . GLU A 1 80 ? 6.406 6.345 -1.178 1.00 80.06 80 GLU A CA 1
ATOM 646 C C . GLU A 1 80 ? 5.813 5.054 -0.609 1.00 80.06 80 GLU A C 1
ATOM 648 O O . GLU A 1 80 ? 5.376 4.178 -1.364 1.00 80.06 80 GLU A O 1
ATOM 653 N N . MET A 1 81 ? 5.710 4.968 0.718 1.00 81.44 81 MET A N 1
ATOM 654 C CA . MET A 1 81 ? 5.082 3.851 1.412 1.00 81.44 81 MET A CA 1
ATOM 655 C C . MET A 1 81 ? 3.614 3.724 1.006 1.00 81.44 81 MET A C 1
ATOM 657 O O . MET A 1 81 ? 3.140 2.616 0.747 1.00 81.44 81 MET A O 1
ATOM 661 N N . TYR A 1 82 ? 2.897 4.844 0.889 1.00 87.44 82 TYR A N 1
ATOM 662 C CA . TYR A 1 82 ? 1.514 4.850 0.420 1.00 87.44 82 TYR A CA 1
ATOM 663 C C . TYR A 1 82 ? 1.370 4.203 -0.957 1.00 87.44 82 TYR A C 1
ATOM 665 O O . TYR A 1 82 ? 0.561 3.284 -1.125 1.00 87.44 82 TYR A O 1
ATOM 673 N N . ASN A 1 83 ? 2.184 4.631 -1.923 1.00 86.50 83 ASN A N 1
ATOM 674 C CA . ASN A 1 83 ? 2.154 4.090 -3.277 1.00 86.50 83 ASN A CA 1
ATOM 675 C C . ASN A 1 83 ? 2.519 2.600 -3.293 1.00 86.50 83 ASN A C 1
ATOM 677 O O . ASN A 1 83 ? 1.812 1.810 -3.916 1.00 86.50 83 ASN A O 1
ATOM 681 N N . LEU A 1 84 ? 3.534 2.177 -2.531 1.00 84.50 84 LEU A N 1
ATOM 682 C CA . LEU A 1 84 ? 3.900 0.761 -2.411 1.00 84.50 84 LEU A CA 1
ATOM 683 C C . LEU A 1 84 ? 2.750 -0.092 -1.865 1.00 84.50 84 LEU A C 1
ATOM 685 O O . LEU A 1 84 ? 2.425 -1.147 -2.416 1.00 84.50 84 LEU A O 1
ATOM 689 N N . ILE A 1 85 ? 2.100 0.358 -0.793 1.00 87.00 85 ILE A N 1
ATOM 690 C CA . ILE A 1 85 ? 0.956 -0.339 -0.195 1.00 87.00 85 ILE A CA 1
ATOM 691 C C . ILE A 1 85 ? -0.228 -0.389 -1.168 1.00 87.00 85 ILE A C 1
ATOM 693 O O . ILE A 1 85 ? -0.905 -1.422 -1.251 1.00 87.00 85 ILE A O 1
ATOM 697 N N . LEU A 1 86 ? -0.465 0.684 -1.923 1.00 89.44 86 LEU A N 1
ATOM 698 C CA . LEU A 1 86 ? -1.519 0.762 -2.930 1.00 89.44 86 LEU A CA 1
ATOM 699 C C . LEU A 1 86 ? -1.261 -0.196 -4.104 1.00 89.44 86 LEU A C 1
ATOM 701 O O . LEU A 1 86 ? -2.162 -0.950 -4.484 1.00 89.44 86 LEU A O 1
ATOM 705 N N . ASP A 1 87 ? -0.034 -0.244 -4.618 1.00 89.56 87 ASP A N 1
ATOM 706 C CA . ASP A 1 87 ? 0.365 -1.144 -5.704 1.00 89.56 87 ASP A CA 1
ATOM 707 C C . ASP A 1 87 ? 0.285 -2.611 -5.272 1.00 89.56 87 ASP A C 1
ATOM 709 O O . ASP A 1 87 ? -0.236 -3.462 -6.002 1.00 89.56 87 ASP A O 1
ATOM 713 N N . ILE A 1 88 ? 0.724 -2.920 -4.046 1.00 89.00 88 ILE A N 1
ATOM 714 C CA . ILE A 1 88 ? 0.565 -4.250 -3.445 1.00 89.00 88 ILE A CA 1
ATOM 715 C C . ILE A 1 88 ? -0.918 -4.609 -3.333 1.00 89.00 88 ILE A C 1
ATOM 717 O O . ILE A 1 88 ? -1.311 -5.733 -3.663 1.00 89.00 88 ILE A O 1
ATOM 721 N N . TYR A 1 89 ? -1.753 -3.682 -2.865 1.00 91.00 89 TYR A N 1
ATOM 722 C CA . TYR A 1 89 ? -3.188 -3.900 -2.729 1.00 91.00 89 TYR A CA 1
ATOM 723 C C . TYR A 1 89 ? -3.838 -4.206 -4.082 1.00 91.00 89 TYR A C 1
ATOM 725 O O . TYR A 1 89 ? -4.490 -5.247 -4.225 1.00 91.00 89 TYR A O 1
ATOM 733 N N . TYR A 1 90 ? -3.624 -3.372 -5.099 1.00 92.00 90 TYR A N 1
ATOM 734 C CA . TYR A 1 90 ? -4.203 -3.616 -6.418 1.00 92.00 90 TYR A CA 1
ATOM 735 C C . TYR A 1 90 ? -3.676 -4.905 -7.040 1.00 92.00 90 TYR A C 1
ATOM 737 O O . TYR A 1 90 ? -4.467 -5.731 -7.502 1.00 92.00 90 TYR A O 1
ATOM 745 N N . THR A 1 91 ? -2.367 -5.133 -6.968 1.00 91.94 91 THR A N 1
ATOM 746 C CA . THR A 1 91 ? -1.738 -6.311 -7.564 1.00 91.94 91 THR A CA 1
ATOM 747 C C . THR A 1 91 ? -2.217 -7.592 -6.902 1.00 91.94 91 THR A C 1
ATOM 749 O O . THR A 1 91 ? -2.694 -8.476 -7.601 1.00 91.94 91 THR A O 1
ATOM 752 N N . PHE A 1 92 ? -2.144 -7.709 -5.573 1.00 90.25 92 PHE A N 1
ATOM 753 C CA . PHE A 1 92 ? -2.354 -8.985 -4.877 1.00 90.25 92 PHE A CA 1
ATOM 754 C C . PHE A 1 92 ? -3.767 -9.184 -4.328 1.00 90.25 92 PHE A C 1
ATOM 756 O O . PHE A 1 92 ? -4.238 -10.323 -4.267 1.00 90.25 92 PHE A O 1
ATOM 763 N N . LYS A 1 93 ? -4.458 -8.113 -3.917 1.00 90.19 93 LYS A N 1
ATOM 764 C CA . LYS A 1 93 ? -5.792 -8.208 -3.303 1.00 90.19 93 LYS A CA 1
ATOM 765 C C . LYS A 1 93 ? -6.914 -8.052 -4.323 1.00 90.19 93 LYS A C 1
ATOM 767 O O . LYS A 1 93 ? -7.853 -8.851 -4.292 1.00 90.19 93 LYS A O 1
ATOM 772 N N . VAL A 1 94 ? -6.825 -7.042 -5.188 1.00 91.25 94 VAL A N 1
ATOM 773 C CA . VAL A 1 94 ? -7.868 -6.728 -6.180 1.00 91.25 94 VAL A CA 1
ATOM 774 C C . VAL A 1 94 ? -7.738 -7.638 -7.396 1.00 91.25 94 VAL A C 1
ATOM 776 O O . VAL A 1 94 ? -8.666 -8.391 -7.691 1.00 91.25 94 VAL A O 1
ATOM 779 N N . ASN A 1 95 ? -6.571 -7.639 -8.042 1.00 92.31 95 ASN A N 1
ATOM 780 C CA . ASN A 1 95 ? -6.355 -8.365 -9.295 1.00 92.31 95 ASN A CA 1
ATOM 781 C C . ASN A 1 95 ? -6.193 -9.877 -9.098 1.00 92.31 95 ASN A C 1
ATOM 783 O O . ASN A 1 95 ? -6.444 -10.633 -10.032 1.00 92.31 95 ASN A O 1
ATOM 787 N N . LYS A 1 96 ? -5.816 -10.324 -7.888 1.00 90.00 96 LYS A N 1
ATOM 788 C CA . LYS A 1 96 ? -5.644 -11.744 -7.518 1.00 90.00 96 LYS A CA 1
ATOM 789 C C . LYS A 1 96 ? -4.809 -12.502 -8.566 1.00 90.00 96 LYS A C 1
ATOM 791 O O . LYS A 1 96 ? -5.330 -13.365 -9.275 1.00 90.00 96 LYS A O 1
ATOM 796 N N . PRO A 1 97 ? -3.512 -12.187 -8.668 1.00 91.38 97 PRO A N 1
ATOM 797 C CA . PRO A 1 97 ? -2.672 -12.656 -9.747 1.00 91.38 97 PRO A CA 1
ATOM 798 C C . PRO A 1 97 ? -2.357 -14.145 -9.550 1.00 91.38 97 PRO A C 1
ATOM 800 O O . PRO A 1 97 ? -2.645 -14.735 -8.496 1.00 91.38 97 PRO A O 1
ATOM 803 N N . ASN A 1 98 ? -1.758 -14.761 -10.571 1.00 91.19 98 ASN A N 1
ATOM 804 C CA . ASN A 1 98 ? -1.393 -16.176 -10.531 1.00 91.19 98 ASN A CA 1
ATOM 805 C C . ASN A 1 98 ? -0.431 -16.491 -9.361 1.00 91.19 98 ASN A C 1
ATOM 807 O O . ASN A 1 98 ? 0.139 -15.604 -8.724 1.00 91.19 98 ASN A O 1
ATOM 811 N N . ILE A 1 99 ? -0.273 -17.778 -9.043 1.00 87.38 99 ILE 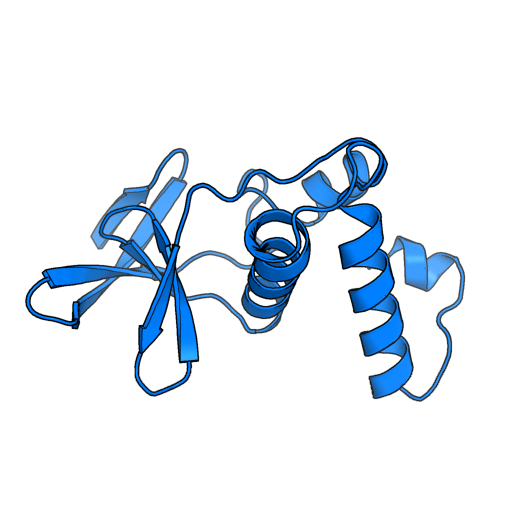A N 1
ATOM 812 C CA . ILE A 1 99 ? 0.543 -18.209 -7.896 1.00 87.38 99 ILE A CA 1
ATOM 813 C C . ILE A 1 99 ? 2.043 -17.938 -8.067 1.00 87.38 99 ILE A C 1
ATOM 815 O O . ILE A 1 99 ? 2.758 -17.880 -7.074 1.00 87.38 99 ILE A O 1
ATOM 819 N N . GLU A 1 100 ? 2.494 -17.748 -9.303 1.00 88.00 100 GLU A N 1
ATOM 820 C CA . GLU A 1 100 ? 3.887 -17.467 -9.658 1.00 88.00 100 GLU A CA 1
ATOM 821 C C . GLU A 1 100 ? 4.224 -15.970 -9.547 1.00 88.00 100 GLU A C 1
ATOM 823 O O . GLU A 1 100 ? 5.389 -15.586 -9.617 1.00 88.00 100 GLU A O 1
ATOM 828 N N . THR A 1 101 ? 3.211 -15.116 -9.359 1.00 89.56 101 THR A N 1
ATOM 829 C CA . THR A 1 101 ? 3.394 -13.672 -9.217 1.00 89.56 101 THR A CA 1
ATOM 830 C C . THR A 1 101 ? 3.885 -13.337 -7.815 1.00 89.56 101 THR A C 1
ATOM 832 O O . THR A 1 101 ? 3.191 -13.582 -6.824 1.00 89.56 101 THR A O 1
ATOM 835 N N . ASN A 1 102 ? 5.056 -12.705 -7.757 1.00 90.69 102 ASN A N 1
ATOM 836 C CA . ASN A 1 102 ? 5.720 -12.272 -6.531 1.00 90.69 102 ASN A CA 1
ATOM 837 C C . ASN A 1 102 ? 5.875 -10.748 -6.502 1.00 90.69 102 ASN A C 1
ATOM 839 O O . ASN A 1 102 ? 5.600 -10.061 -7.490 1.00 90.69 102 ASN A O 1
ATOM 843 N N . ILE A 1 103 ? 6.304 -10.210 -5.357 1.00 89.38 103 ILE A N 1
ATOM 844 C CA . ILE A 1 103 ? 6.448 -8.762 -5.134 1.00 89.38 103 ILE A CA 1
ATOM 845 C C . ILE A 1 103 ? 7.351 -8.074 -6.172 1.00 89.38 103 ILE A C 1
ATOM 847 O O . ILE A 1 103 ? 7.193 -6.882 -6.413 1.00 89.38 103 ILE A O 1
ATOM 851 N N . SER A 1 104 ? 8.249 -8.814 -6.836 1.00 87.81 104 SER A N 1
ATOM 852 C CA . SER A 1 104 ? 9.095 -8.291 -7.912 1.00 87.81 104 SER A CA 1
ATOM 853 C C . SER A 1 104 ? 8.318 -7.563 -9.008 1.00 87.81 104 SER A C 1
ATOM 855 O O . SER A 1 104 ? 8.865 -6.630 -9.580 1.00 87.81 104 SER A O 1
ATOM 857 N N . VAL A 1 105 ? 7.068 -7.952 -9.297 1.00 88.81 105 VAL A N 1
ATOM 858 C CA . VAL A 1 105 ? 6.237 -7.254 -10.295 1.00 88.81 105 VAL A CA 1
ATOM 859 C C . VAL A 1 105 ? 5.957 -5.819 -9.852 1.00 88.81 105 VAL A C 1
ATOM 861 O O . VAL A 1 105 ? 6.249 -4.893 -10.597 1.00 88.81 105 VAL A O 1
ATOM 864 N N . VAL A 1 106 ? 5.513 -5.639 -8.605 1.00 88.81 106 VAL A N 1
ATOM 865 C CA . VAL A 1 106 ? 5.258 -4.312 -8.023 1.00 88.81 106 VAL A CA 1
ATOM 866 C C . VAL A 1 106 ? 6.530 -3.467 -8.018 1.00 88.81 106 VAL A C 1
ATOM 868 O O . VAL A 1 106 ? 6.510 -2.321 -8.445 1.00 88.81 106 VAL A O 1
ATOM 871 N N . ILE A 1 107 ? 7.659 -4.044 -7.598 1.00 85.06 107 ILE A N 1
ATOM 872 C CA . ILE A 1 107 ? 8.925 -3.298 -7.525 1.00 85.06 107 ILE A CA 1
ATOM 873 C C . ILE A 1 107 ? 9.428 -2.904 -8.911 1.00 85.06 107 ILE A C 1
ATOM 875 O O . ILE A 1 107 ? 9.894 -1.785 -9.108 1.00 85.06 107 ILE A O 1
ATOM 879 N N . THR A 1 108 ? 9.293 -3.798 -9.891 1.00 86.81 108 THR A N 1
ATOM 880 C CA . THR A 1 108 ? 9.642 -3.487 -11.281 1.00 86.81 108 THR A CA 1
ATOM 881 C C . THR A 1 108 ? 8.807 -2.320 -11.802 1.00 86.81 108 THR A C 1
ATOM 883 O O . THR A 1 108 ? 9.352 -1.419 -12.436 1.00 86.81 108 THR A O 1
ATOM 886 N N . ASP A 1 109 ? 7.507 -2.301 -11.506 1.00 86.69 109 ASP A N 1
ATOM 887 C CA . ASP A 1 109 ? 6.616 -1.221 -11.929 1.00 86.69 109 ASP A CA 1
ATOM 888 C C . ASP A 1 109 ? 6.968 0.114 -11.263 1.00 86.69 109 ASP A C 1
ATOM 890 O O . ASP A 1 109 ? 6.997 1.140 -11.946 1.00 86.69 109 ASP A O 1
ATOM 894 N N . GLN A 1 110 ? 7.336 0.109 -9.979 1.00 83.94 110 GLN A N 1
ATOM 895 C CA . GLN A 1 110 ? 7.795 1.319 -9.292 1.00 83.94 110 GLN A CA 1
ATOM 896 C C . GLN A 1 110 ? 9.093 1.871 -9.883 1.00 83.94 110 GLN A C 1
ATOM 898 O O . GLN A 1 110 ? 9.171 3.066 -10.169 1.00 83.94 110 GLN A O 1
ATOM 903 N N . ILE A 1 111 ? 10.080 1.012 -10.155 1.00 82.94 111 ILE A N 1
ATOM 904 C CA . ILE A 1 111 ? 11.326 1.419 -10.824 1.00 82.94 111 ILE A CA 1
ATOM 905 C C . ILE A 1 111 ? 11.016 2.031 -12.194 1.00 82.94 111 ILE A C 1
ATOM 907 O O . ILE A 1 111 ? 11.518 3.106 -12.520 1.00 82.94 111 ILE A O 1
ATOM 911 N N . ASN A 1 112 ? 10.149 1.390 -12.981 1.00 85.75 112 ASN A N 1
ATOM 912 C CA . ASN A 1 112 ? 9.749 1.903 -14.291 1.00 85.75 112 ASN A CA 1
ATOM 913 C C . ASN A 1 112 ? 9.062 3.276 -14.186 1.00 85.75 112 ASN A C 1
ATOM 915 O O . ASN A 1 112 ? 9.257 4.136 -15.047 1.00 85.75 112 ASN A O 1
ATOM 919 N N . GLU A 1 113 ? 8.259 3.507 -13.148 1.00 85.19 113 GLU A N 1
ATOM 920 C CA . GLU A 1 113 ? 7.610 4.799 -12.920 1.00 85.19 113 GLU A CA 1
ATOM 921 C C . GLU A 1 113 ? 8.615 5.884 -12.504 1.00 85.19 113 GLU A C 1
ATOM 923 O O . GLU A 1 113 ? 8.519 7.027 -12.960 1.00 85.19 113 GLU A O 1
ATOM 928 N N . MET A 1 114 ? 9.637 5.537 -11.721 1.00 83.12 114 MET A N 1
ATOM 929 C CA . MET A 1 114 ? 10.743 6.448 -11.406 1.00 83.12 114 MET A CA 1
ATOM 930 C C . MET A 1 114 ? 11.545 6.822 -12.658 1.00 83.12 114 MET A C 1
ATOM 932 O O . MET A 1 114 ? 11.795 8.006 -12.898 1.00 83.12 114 MET A O 1
ATOM 936 N N . GLU A 1 115 ? 11.879 5.842 -13.500 1.00 85.38 115 GLU A N 1
ATOM 937 C CA . GLU A 1 115 ? 12.543 6.063 -14.792 1.00 85.38 115 GLU A CA 1
ATOM 938 C C . GLU A 1 115 ? 11.729 7.008 -15.691 1.00 85.38 115 GLU A C 1
ATOM 940 O O . GLU A 1 115 ? 12.274 7.942 -16.290 1.00 85.38 115 GLU A O 1
ATOM 945 N N . ARG A 1 116 ? 10.401 6.827 -15.742 1.00 86.81 116 ARG A N 1
ATOM 946 C CA . ARG A 1 116 ? 9.489 7.717 -16.479 1.00 86.81 116 ARG A CA 1
ATOM 947 C C . ARG A 1 116 ? 9.501 9.138 -15.933 1.00 86.81 116 ARG A C 1
ATOM 949 O O . ARG A 1 116 ? 9.655 10.070 -16.721 1.00 86.81 116 ARG A O 1
ATOM 956 N N . LYS A 1 117 ? 9.375 9.316 -14.613 1.00 85.38 117 LYS A N 1
ATOM 957 C CA . LYS A 1 117 ? 9.418 10.640 -13.963 1.00 85.38 117 LYS A CA 1
ATOM 958 C C . LYS A 1 117 ? 10.744 11.359 -14.223 1.00 85.38 117 LYS A C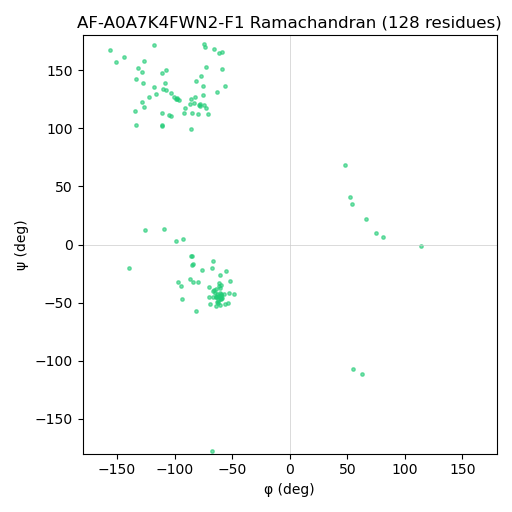 1
ATOM 960 O O . LYS A 1 117 ? 10.759 12.575 -14.389 1.00 85.38 117 LYS A O 1
ATOM 965 N N . MET A 1 118 ? 11.845 10.613 -14.300 1.00 86.12 118 MET A N 1
ATOM 966 C CA . MET A 1 118 ? 13.180 11.149 -14.586 1.00 86.12 118 MET A CA 1
ATOM 967 C C . MET A 1 118 ? 13.486 11.293 -16.084 1.00 86.12 118 MET A C 1
ATOM 969 O O . MET A 1 118 ? 14.502 11.891 -16.441 1.00 86.12 118 MET A O 1
ATOM 973 N N . GLY A 1 119 ? 12.637 10.755 -16.965 1.00 90.94 119 GLY A N 1
ATOM 974 C CA . GLY A 1 119 ? 12.830 10.782 -18.415 1.00 90.94 119 GLY A CA 1
ATOM 975 C C . GLY A 1 119 ? 14.038 9.974 -18.901 1.00 90.94 119 GLY A C 1
ATOM 976 O O . GLY A 1 119 ? 14.553 10.250 -19.986 1.00 90.94 119 GLY A O 1
ATOM 977 N N . ARG A 1 120 ? 14.520 9.002 -18.114 1.00 91.62 120 ARG A N 1
ATOM 978 C CA . ARG A 1 120 ? 15.666 8.152 -18.469 1.00 91.62 120 ARG A CA 1
ATOM 979 C C . ARG A 1 120 ? 15.571 6.772 -17.831 1.00 91.62 120 ARG A C 1
ATOM 981 O O . ARG A 1 120 ? 14.976 6.613 -16.776 1.00 91.62 120 ARG A O 1
ATOM 988 N N . VAL A 1 121 ? 16.254 5.809 -18.438 1.00 87.75 121 VAL A N 1
ATOM 989 C CA . VAL A 1 121 ? 16.417 4.457 -17.889 1.00 87.75 121 VAL A CA 1
ATOM 990 C C . VAL A 1 121 ? 17.539 4.461 -16.843 1.00 87.75 121 VAL A C 1
ATOM 992 O O . VAL A 1 121 ? 18.557 5.144 -17.016 1.00 87.75 121 VAL A O 1
ATOM 995 N N . PHE A 1 122 ? 17.349 3.720 -15.757 1.00 84.38 122 PHE A N 1
ATOM 996 C CA . PHE A 1 122 ? 18.357 3.476 -14.733 1.00 84.38 122 PHE A CA 1
ATOM 997 C C . PHE A 1 122 ? 19.370 2.437 -15.210 1.00 84.38 122 PHE A C 1
ATOM 999 O O . PHE A 1 122 ? 19.035 1.487 -15.923 1.00 84.38 122 PHE A O 1
ATOM 1006 N N . ASN A 1 123 ? 20.625 2.610 -14.811 1.00 84.06 123 ASN A N 1
ATOM 1007 C CA . ASN A 1 123 ? 21.644 1.584 -14.992 1.00 84.06 123 ASN A CA 1
ATOM 1008 C C . ASN A 1 123 ? 21.451 0.433 -13.979 1.00 84.06 123 ASN A C 1
ATOM 1010 O O . ASN A 1 123 ? 20.596 0.500 -13.096 1.00 84.06 123 ASN A O 1
ATOM 1014 N N . GLU A 1 124 ? 22.220 -0.650 -14.120 1.00 76.62 124 GLU A N 1
ATOM 1015 C CA . GLU A 1 124 ? 22.081 -1.823 -13.242 1.00 76.62 124 GLU A CA 1
ATOM 1016 C C . GLU A 1 124 ? 22.320 -1.491 -11.764 1.00 76.62 124 GLU A C 1
ATOM 1018 O O . GLU A 1 124 ? 21.531 -1.912 -10.921 1.00 76.62 124 GLU A O 1
ATOM 1023 N N . GLU A 1 125 ? 23.347 -0.692 -11.457 1.00 77.50 125 GLU A N 1
ATOM 1024 C CA . GLU A 1 125 ? 23.666 -0.287 -10.083 1.00 77.50 125 GLU A CA 1
ATOM 1025 C C . GLU A 1 125 ? 22.524 0.523 -9.462 1.00 77.50 125 GLU A C 1
ATOM 1027 O O . GLU A 1 125 ? 22.111 0.249 -8.334 1.00 77.50 125 GLU A O 1
ATOM 1032 N N . GLU A 1 126 ? 21.964 1.468 -10.219 1.00 76.12 126 GLU A N 1
ATOM 1033 C CA . GLU A 1 126 ? 20.816 2.285 -9.826 1.00 76.12 126 GLU A CA 1
ATOM 1034 C C . GLU A 1 126 ? 19.595 1.403 -9.544 1.00 76.12 126 GLU A C 1
ATOM 1036 O O . GLU A 1 126 ? 18.992 1.529 -8.482 1.00 76.12 126 GLU A O 1
ATOM 1041 N N . LYS A 1 127 ? 19.286 0.438 -10.419 1.00 71.06 127 LYS A N 1
ATOM 1042 C CA . LYS A 1 127 ? 18.162 -0.499 -10.226 1.00 71.06 127 LYS A CA 1
ATOM 1043 C C . LYS A 1 127 ? 18.299 -1.369 -8.984 1.00 71.06 127 LYS A C 1
ATOM 1045 O O . LYS A 1 127 ? 17.288 -1.723 -8.394 1.00 71.06 127 LYS A O 1
ATOM 1050 N N . THR A 1 128 ? 19.522 -1.736 -8.610 1.00 66.50 128 THR A N 1
ATOM 1051 C CA . THR A 1 128 ? 19.782 -2.510 -7.384 1.00 66.50 128 THR A CA 1
ATOM 1052 C C . THR A 1 128 ? 19.877 -1.663 -6.118 1.00 66.50 128 THR A C 1
ATOM 1054 O O . THR A 1 128 ? 19.814 -2.209 -5.015 1.00 66.50 128 THR A O 1
ATOM 1057 N N . SER A 1 129 ? 20.066 -0.350 -6.261 1.00 67.06 129 SER A N 1
ATOM 1058 C CA . SER A 1 129 ? 20.196 0.575 -5.133 1.00 67.06 129 SER A CA 1
ATOM 1059 C C . SER A 1 129 ? 18.836 1.021 -4.596 1.00 67.06 129 SER A C 1
ATOM 1061 O O . SER A 1 129 ? 18.712 1.199 -3.382 1.00 67.06 129 SER A O 1
ATOM 1063 N N . TYR A 1 130 ? 17.827 1.130 -5.466 1.00 57.84 130 TYR A N 1
ATOM 1064 C CA . TYR A 1 130 ? 16.417 1.317 -5.094 1.00 57.84 130 TYR A CA 1
ATOM 1065 C C . TYR A 1 130 ? 15.801 0.036 -4.550 1.00 57.84 130 TYR A C 1
ATOM 1067 O O . TYR A 1 130 ? 15.089 0.155 -3.534 1.00 57.84 130 TYR A O 1
#